Protein AF-I0R6Y1-F1 (afdb_monomer)

InterPro domains:
  IPR041486 NAD(+) hydrolase ThsA, Sir2/TIR-associating SLOG domain [PF18185] (2-148)

Radius of gyration: 15.89 Å; Cα contacts (8 Å, |Δi|>4): 205; chains: 1; bounding box: 42×38×40 Å

Structure (mmCIF, N/CA/C/O backbone):
data_AF-I0R6Y1-F1
#
_entry.id   AF-I0R6Y1-F1
#
loop_
_atom_site.group_PDB
_atom_site.id
_atom_site.type_symbol
_atom_site.label_atom_id
_atom_site.label_alt_id
_atom_site.label_comp_id
_atom_site.label_asym_id
_atom_site.label_entity_id
_atom_site.label_seq_id
_atom_site.pdbx_PDB_ins_code
_atom_site.Cartn_x
_atom_site.Cartn_y
_atom_site.Cartn_z
_atom_site.occupancy
_atom_site.B_iso_or_equiv
_atom_site.auth_seq_id
_atom_site.auth_comp_id
_atom_site.auth_asym_id
_atom_site.auth_atom_id
_atom_site.pdbx_PDB_model_num
ATOM 1 N N . MET A 1 1 ? -1.283 -6.223 14.691 1.00 88.44 1 MET A N 1
ATOM 2 C CA . MET A 1 1 ? -1.491 -5.449 13.440 1.00 88.44 1 MET A CA 1
ATOM 3 C C . MET A 1 1 ? -2.889 -4.849 13.434 1.00 88.44 1 MET A C 1
ATOM 5 O O . MET A 1 1 ? -3.864 -5.587 13.348 1.00 88.44 1 MET A O 1
ATOM 9 N N . ARG A 1 2 ? -2.993 -3.515 13.468 1.00 92.62 2 ARG A N 1
ATOM 10 C CA . ARG A 1 2 ? -4.278 -2.821 13.654 1.00 92.62 2 ARG A CA 1
ATOM 11 C C . ARG A 1 2 ? -5.258 -2.945 12.483 1.00 92.62 2 ARG A C 1
ATOM 13 O O . ARG A 1 2 ? -6.462 -2.943 12.699 1.00 92.62 2 ARG A O 1
ATOM 20 N N . LEU A 1 3 ? -4.767 -3.078 11.249 1.00 93.31 3 LEU A N 1
ATOM 21 C CA . LEU A 1 3 ? -5.633 -3.332 10.089 1.00 93.31 3 LEU A CA 1
ATOM 22 C C . LEU A 1 3 ? -6.326 -4.701 10.202 1.00 93.31 3 LEU A C 1
ATOM 24 O O . LEU A 1 3 ? -7.534 -4.797 10.000 1.00 93.31 3 LEU A O 1
ATOM 28 N N . SER A 1 4 ? -5.595 -5.735 10.624 1.00 93.81 4 SER A N 1
ATOM 29 C CA . SER A 1 4 ? -6.150 -7.075 10.856 1.00 93.81 4 SER A CA 1
ATOM 30 C C . SER A 1 4 ? -7.167 -7.089 12.002 1.00 93.81 4 SER A C 1
ATOM 32 O O . SER A 1 4 ? -8.200 -7.741 11.891 1.00 93.81 4 SER A O 1
ATOM 34 N N . GLU A 1 5 ? -6.949 -6.300 13.061 1.00 93.50 5 GLU A N 1
ATOM 35 C CA . GLU A 1 5 ? -7.928 -6.116 14.150 1.00 93.50 5 GLU A CA 1
ATOM 36 C C . GLU A 1 5 ? -9.263 -5.531 13.664 1.00 93.50 5 GLU A C 1
ATOM 38 O O . GLU A 1 5 ? -10.302 -5.784 14.272 1.00 93.50 5 GLU A O 1
ATOM 43 N N . LYS A 1 6 ? -9.253 -4.765 12.566 1.00 93.19 6 LYS A N 1
ATOM 44 C CA . LYS A 1 6 ? -10.460 -4.235 11.913 1.00 93.19 6 LYS A CA 1
ATOM 45 C C . LYS A 1 6 ? -11.076 -5.190 10.888 1.00 93.19 6 LYS A C 1
ATOM 47 O O . LYS A 1 6 ? -12.080 -4.840 10.281 1.00 93.19 6 LYS A O 1
ATOM 52 N N . GLY A 1 7 ? -10.515 -6.387 10.719 1.00 92.75 7 GLY A N 1
ATOM 53 C CA . GLY A 1 7 ? -11.013 -7.393 9.781 1.00 92.75 7 GLY A CA 1
ATOM 54 C C . GLY A 1 7 ? -10.550 -7.195 8.338 1.00 92.75 7 GLY A C 1
ATOM 55 O O . GLY A 1 7 ? -11.055 -7.878 7.453 1.00 92.75 7 GLY A O 1
ATOM 56 N N . TYR A 1 8 ? -9.595 -6.295 8.083 1.00 94.44 8 TYR A N 1
ATOM 57 C CA . TYR A 1 8 ? -9.048 -6.119 6.740 1.00 94.44 8 TYR A CA 1
ATOM 58 C C . TYR A 1 8 ? -8.122 -7.276 6.360 1.00 94.44 8 TYR A C 1
ATOM 60 O O . TYR A 1 8 ? -7.229 -7.652 7.127 1.00 94.44 8 TYR A O 1
ATOM 68 N N . HIS A 1 9 ? -8.311 -7.791 5.145 1.00 96.25 9 HIS A N 1
ATOM 69 C CA . HIS A 1 9 ? -7.373 -8.700 4.500 1.00 96.25 9 HIS A CA 1
ATOM 70 C C . HIS A 1 9 ? -6.297 -7.891 3.771 1.00 96.25 9 HIS A C 1
ATOM 72 O O . HIS A 1 9 ? -6.605 -6.970 3.017 1.00 96.25 9 HIS A O 1
ATOM 78 N N . ILE A 1 10 ? -5.032 -8.227 3.998 1.00 96.31 10 ILE A N 1
ATOM 79 C CA . ILE A 1 10 ? -3.886 -7.474 3.493 1.00 96.31 10 ILE A CA 1
ATOM 80 C C . ILE A 1 10 ? -3.219 -8.267 2.371 1.00 96.31 10 ILE A C 1
ATOM 82 O O . ILE A 1 10 ? -2.914 -9.447 2.529 1.00 96.31 10 ILE A O 1
ATOM 86 N N . ILE A 1 11 ? -2.947 -7.608 1.247 1.00 95.94 11 ILE A N 1
ATOM 87 C CA . ILE A 1 11 ? -2.195 -8.181 0.132 1.00 95.94 11 ILE A CA 1
ATOM 88 C C . ILE A 1 11 ? -0.853 -7.444 0.031 1.00 95.94 11 ILE A C 1
ATOM 90 O O . ILE A 1 11 ? -0.814 -6.215 0.074 1.00 95.94 11 ILE A O 1
ATOM 94 N N . ASN A 1 12 ? 0.265 -8.173 -0.065 1.00 91.56 12 ASN A N 1
ATOM 95 C CA . ASN A 1 12 ? 1.605 -7.573 -0.080 1.00 91.56 12 ASN A CA 1
ATOM 96 C C . ASN A 1 12 ? 2.574 -8.284 -1.044 1.00 91.56 12 ASN A C 1
ATOM 98 O O . ASN A 1 12 ? 2.644 -9.511 -1.074 1.00 91.56 12 ASN A O 1
ATOM 102 N N . GLY A 1 13 ? 3.386 -7.512 -1.776 1.00 91.38 13 GLY A N 1
ATOM 103 C CA . GLY A 1 13 ? 4.386 -8.017 -2.734 1.00 91.38 13 GLY A CA 1
ATOM 104 C C . GLY A 1 13 ? 5.730 -8.454 -2.127 1.00 91.38 13 GLY A C 1
ATOM 105 O O . GLY A 1 13 ? 6.690 -8.717 -2.848 1.00 91.38 13 GLY A O 1
ATOM 106 N N . TYR A 1 14 ? 5.829 -8.494 -0.799 1.00 86.81 14 TYR A N 1
ATOM 107 C CA . TYR A 1 14 ? 7.032 -8.766 -0.008 1.00 86.81 14 TYR A CA 1
ATOM 108 C C . TYR A 1 14 ? 8.200 -7.798 -0.278 1.00 86.81 14 TYR A C 1
ATOM 110 O O . TYR A 1 14 ? 9.349 -8.192 -0.489 1.00 86.81 14 TYR A O 1
ATOM 118 N N . GLY A 1 15 ? 7.911 -6.493 -0.288 1.00 82.94 15 GLY A N 1
ATOM 119 C CA . GLY A 1 15 ? 8.932 -5.455 -0.452 1.00 82.94 15 GLY A CA 1
ATOM 120 C C . GLY A 1 15 ? 9.939 -5.446 0.706 1.00 82.94 15 GLY A C 1
ATOM 121 O O . GLY A 1 15 ? 9.547 -5.400 1.872 1.00 82.94 15 GLY A O 1
ATOM 122 N N . ARG A 1 16 ? 11.244 -5.458 0.399 1.00 82.69 16 ARG A N 1
ATOM 123 C CA . ARG A 1 16 ? 12.317 -5.398 1.414 1.00 82.69 16 ARG A CA 1
ATOM 124 C C . ARG A 1 16 ? 12.144 -4.186 2.333 1.00 82.69 16 ARG A C 1
ATOM 126 O O . ARG A 1 16 ? 11.951 -3.078 1.843 1.00 82.69 16 ARG A O 1
ATOM 133 N N . GLY A 1 17 ? 12.247 -4.403 3.643 1.00 84.81 17 GLY A N 1
ATOM 134 C CA . GLY A 1 17 ? 12.150 -3.350 4.661 1.00 84.81 17 GLY A CA 1
ATOM 135 C C . GLY A 1 17 ? 10.729 -2.941 5.068 1.00 84.81 17 GLY A C 1
ATOM 136 O O . GLY A 1 17 ? 10.585 -2.238 6.059 1.00 84.81 17 GLY A O 1
ATOM 137 N N . VAL A 1 18 ? 9.682 -3.398 4.367 1.00 89.06 18 VAL A N 1
ATOM 138 C CA . VAL A 1 18 ? 8.272 -3.161 4.754 1.00 89.06 18 VAL A CA 1
ATOM 139 C C . VAL A 1 18 ? 7.512 -4.480 4.907 1.00 89.06 18 VAL A C 1
ATOM 141 O O . VAL A 1 18 ? 6.838 -4.696 5.912 1.00 89.06 18 VAL A O 1
ATOM 144 N N . GLY A 1 19 ? 7.656 -5.393 3.942 1.00 89.50 19 GLY A N 1
ATOM 145 C CA . GLY A 1 19 ? 6.953 -6.679 3.915 1.00 89.50 19 GLY A CA 1
ATOM 146 C C . GLY A 1 19 ? 7.264 -7.576 5.115 1.00 89.50 19 GLY A C 1
ATOM 147 O O . GLY A 1 19 ? 6.364 -8.228 5.633 1.00 89.50 19 GLY A O 1
ATOM 148 N N . GLU A 1 20 ? 8.506 -7.556 5.607 1.00 90.19 20 GLU A N 1
ATOM 149 C CA . GLU A 1 20 ? 8.946 -8.341 6.774 1.00 90.19 20 GLU A CA 1
ATOM 150 C C . GLU A 1 20 ? 8.214 -7.924 8.060 1.00 90.19 20 GLU A C 1
ATOM 152 O O . GLU A 1 20 ? 7.706 -8.770 8.802 1.00 90.19 20 GLU A O 1
ATOM 157 N N . TYR A 1 21 ? 8.103 -6.615 8.303 1.00 92.56 21 TYR A N 1
ATOM 158 C CA . TYR A 1 21 ? 7.397 -6.076 9.468 1.00 92.56 21 TYR A CA 1
ATOM 159 C C . TYR A 1 21 ? 5.885 -6.259 9.354 1.00 92.56 21 TYR A C 1
ATOM 161 O O . TYR A 1 21 ? 5.224 -6.561 10.347 1.00 92.56 21 TYR A O 1
ATOM 169 N N . LEU A 1 22 ? 5.336 -6.131 8.142 1.00 92.69 22 LEU A N 1
ATOM 170 C CA . LEU A 1 22 ? 3.921 -6.374 7.883 1.00 92.69 22 LEU A CA 1
ATOM 171 C C . LEU A 1 22 ? 3.548 -7.837 8.159 1.00 92.69 22 LEU A C 1
ATOM 173 O O . LEU A 1 22 ? 2.593 -8.090 8.892 1.00 92.69 22 LEU A O 1
ATOM 177 N N . LEU A 1 23 ? 4.337 -8.789 7.647 1.00 94.00 23 LEU A N 1
ATOM 178 C CA . LEU A 1 23 ? 4.166 -10.215 7.930 1.00 94.00 23 LEU A CA 1
ATOM 179 C C . LEU A 1 23 ? 4.250 -10.491 9.435 1.00 94.00 23 LEU A C 1
ATOM 181 O O . LEU A 1 23 ? 3.367 -11.150 9.980 1.00 94.00 23 LEU A O 1
ATOM 185 N N . SER A 1 24 ? 5.269 -9.947 10.106 1.00 94.44 24 SER A N 1
ATOM 186 C CA . SER A 1 24 ? 5.467 -10.128 11.549 1.00 94.44 24 SER A CA 1
ATOM 187 C C . SER A 1 24 ? 4.269 -9.619 12.354 1.00 94.44 24 SER A C 1
ATOM 189 O O . SER A 1 24 ? 3.751 -10.335 13.207 1.00 94.44 24 SER A O 1
ATOM 191 N N . GLY A 1 25 ? 3.767 -8.421 12.040 1.00 95.25 25 GLY A N 1
ATOM 192 C CA . GLY A 1 25 ? 2.634 -7.831 12.751 1.00 95.25 25 GLY A CA 1
ATOM 193 C C . GLY A 1 25 ? 1.310 -8.571 12.534 1.00 95.25 25 GLY A C 1
ATOM 194 O O . GLY A 1 25 ? 0.473 -8.602 13.445 1.00 95.25 25 GLY A O 1
ATOM 195 N N . VAL A 1 26 ? 1.080 -9.144 11.344 1.00 96.75 26 VAL A N 1
ATOM 196 C CA . VAL A 1 26 ? -0.109 -9.980 11.093 1.00 96.75 26 VAL A CA 1
ATOM 197 C C . VAL A 1 26 ? 0.034 -11.336 11.781 1.00 96.75 26 VAL A C 1
ATOM 199 O O . VAL A 1 26 ? -0.921 -11.798 12.405 1.00 96.75 26 VAL A O 1
ATOM 202 N N . ALA A 1 27 ? 1.216 -11.955 11.720 1.00 96.69 27 ALA A N 1
ATOM 203 C CA . ALA A 1 27 ? 1.489 -13.228 12.379 1.00 96.69 27 ALA A CA 1
ATOM 204 C C . ALA A 1 27 ? 1.309 -13.130 13.903 1.00 96.69 27 ALA A C 1
ATOM 206 O O . ALA A 1 27 ? 0.645 -13.981 14.492 1.00 96.69 27 ALA A O 1
ATOM 207 N N . GLU A 1 28 ? 1.818 -12.063 14.525 1.00 97.44 28 GLU A N 1
ATOM 208 C CA . GLU A 1 28 ? 1.629 -11.778 15.951 1.00 97.44 28 GLU A CA 1
ATOM 209 C C . GLU A 1 28 ? 0.142 -11.640 16.308 1.00 97.44 28 GLU A C 1
ATOM 211 O O . GLU A 1 28 ? -0.338 -12.295 17.235 1.00 97.44 28 GLU A O 1
ATOM 216 N N . TYR A 1 29 ? -0.616 -10.853 15.532 1.00 97.25 29 TYR A N 1
ATOM 217 C CA . TYR A 1 29 ? -2.064 -10.724 15.720 1.00 97.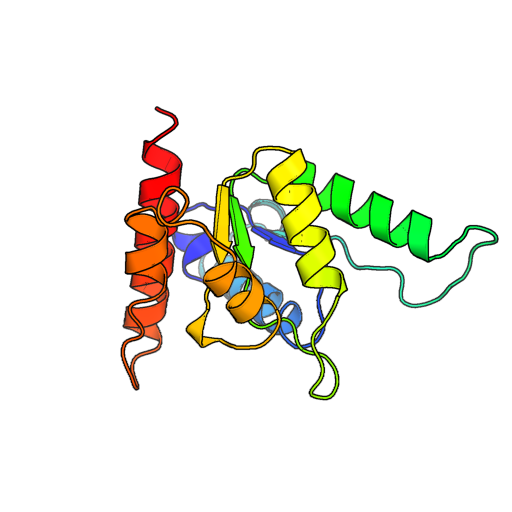25 29 TYR A CA 1
ATOM 218 C C . TYR A 1 29 ? -2.767 -12.085 15.641 1.00 97.25 29 TYR A C 1
ATOM 220 O O . TYR A 1 29 ? -3.588 -12.405 16.502 1.00 97.25 29 TYR A O 1
ATOM 228 N N . CYS A 1 30 ? -2.434 -12.899 14.638 1.00 97.38 30 CYS A N 1
ATOM 229 C CA . CYS A 1 30 ? -3.073 -14.196 14.447 1.00 97.38 30 CYS A CA 1
ATOM 230 C C . CYS A 1 30 ? -2.753 -15.168 15.586 1.00 97.38 30 CYS A C 1
ATOM 232 O O . CYS A 1 30 ? -3.659 -15.844 16.071 1.00 97.38 30 CYS A O 1
ATOM 234 N N . LEU A 1 31 ? -1.502 -15.191 16.055 1.00 97.44 31 LEU A N 1
ATOM 235 C CA . LEU A 1 31 ? -1.070 -16.028 17.173 1.00 97.44 31 LEU A CA 1
ATOM 236 C C . LEU A 1 31 ? -1.815 -15.675 18.467 1.00 97.44 31 LEU A C 1
ATOM 238 O O . LEU A 1 31 ? -2.364 -16.563 19.113 1.00 97.44 31 LEU A O 1
ATOM 242 N N . ILE A 1 32 ? -1.873 -14.386 18.818 1.00 97.81 32 ILE A N 1
ATOM 243 C CA . ILE A 1 32 ? -2.531 -13.907 20.047 1.00 97.81 32 ILE A CA 1
ATOM 244 C C . ILE A 1 32 ? -4.034 -14.223 20.039 1.00 97.81 32 ILE A C 1
ATOM 246 O O . ILE A 1 32 ? -4.611 -14.519 21.082 1.00 97.81 32 ILE A O 1
ATOM 250 N N . ASN A 1 33 ? -4.671 -14.179 18.866 1.00 97.38 33 ASN A N 1
ATOM 251 C CA . ASN A 1 33 ? -6.125 -14.293 18.729 1.00 97.38 33 ASN A CA 1
ATOM 252 C C . ASN A 1 33 ? -6.604 -15.667 18.225 1.00 97.38 33 ASN A C 1
ATOM 254 O O . ASN A 1 33 ? -7.793 -15.824 17.937 1.00 97.38 33 ASN A O 1
ATOM 258 N N . GLY A 1 34 ? -5.706 -16.649 18.078 1.00 97.00 34 GLY A N 1
ATOM 259 C CA . GLY A 1 34 ? -6.040 -17.987 17.575 1.00 97.00 34 GLY A CA 1
ATOM 260 C C . GLY A 1 34 ? -6.642 -17.981 16.164 1.00 97.00 34 GLY A C 1
ATOM 261 O O . GLY A 1 34 ? -7.574 -18.734 15.887 1.00 97.00 34 GLY A O 1
ATOM 262 N N . LYS A 1 35 ? -6.162 -17.093 15.285 1.00 97.38 35 LYS A N 1
ATOM 263 C CA . LYS A 1 35 ? -6.645 -16.934 13.903 1.00 97.38 35 LYS A CA 1
ATOM 264 C C . LYS A 1 35 ? -5.724 -17.617 12.897 1.00 97.38 35 LYS A C 1
ATOM 266 O O . LYS A 1 35 ? -4.528 -17.769 13.141 1.00 97.38 35 LYS A O 1
ATOM 271 N N . ASN A 1 36 ? -6.269 -17.986 11.737 1.00 96.56 36 ASN A N 1
ATOM 272 C CA . ASN A 1 36 ? -5.459 -18.446 10.616 1.00 96.56 36 ASN A CA 1
ATOM 273 C C . ASN A 1 36 ? -4.883 -17.235 9.870 1.00 96.56 36 ASN A C 1
ATOM 275 O O . ASN A 1 36 ? -5.618 -16.339 9.466 1.00 96.56 36 ASN A O 1
ATOM 279 N N . ILE A 1 37 ? -3.565 -17.213 9.669 1.00 95.88 37 ILE A N 1
ATOM 280 C CA . ILE A 1 37 ? -2.881 -16.116 8.976 1.00 95.88 37 ILE A CA 1
ATOM 281 C C . ILE A 1 37 ? -3.386 -15.909 7.542 1.00 95.88 37 ILE A C 1
ATOM 283 O O . ILE A 1 37 ? -3.460 -14.770 7.085 1.00 95.88 37 ILE A O 1
ATOM 287 N N . LEU A 1 38 ? -3.788 -16.985 6.856 1.00 95.56 38 LEU A N 1
ATOM 288 C CA . LEU A 1 38 ? -4.287 -16.927 5.480 1.00 95.56 38 LEU A CA 1
ATOM 289 C C . LEU A 1 38 ? -5.646 -16.225 5.369 1.00 95.56 38 LEU A C 1
ATOM 291 O O . LEU A 1 38 ? -5.995 -15.771 4.284 1.00 95.56 38 LEU A O 1
ATOM 295 N N . ASP A 1 39 ? -6.377 -16.064 6.475 1.00 95.44 39 ASP A N 1
ATOM 296 C CA . ASP A 1 39 ? -7.623 -15.291 6.492 1.00 95.44 39 ASP A CA 1
ATOM 297 C C . ASP A 1 39 ? -7.348 -13.777 6.435 1.00 95.44 39 ASP A C 1
ATOM 299 O O . ASP A 1 39 ? -8.216 -13.000 6.039 1.00 95.44 39 ASP A O 1
ATOM 303 N N . TYR A 1 40 ? -6.131 -13.341 6.787 1.00 96.94 40 TYR A N 1
ATOM 304 C CA . TYR A 1 40 ? -5.768 -11.926 6.944 1.00 96.94 40 TYR A CA 1
ATOM 305 C C . TYR A 1 40 ? -4.634 -11.461 6.030 1.00 96.94 40 TYR A C 1
ATOM 307 O O . TYR A 1 40 ? -4.440 -10.252 5.893 1.00 96.94 40 TYR A O 1
ATOM 315 N N . LEU A 1 41 ? -3.860 -12.375 5.441 1.00 96.56 41 LEU A N 1
ATOM 316 C CA . LEU A 1 41 ? -2.686 -12.022 4.651 1.00 96.56 41 LEU A CA 1
ATOM 317 C C . LEU A 1 41 ? -2.502 -12.929 3.436 1.00 96.56 41 LEU A C 1
ATOM 319 O O . LEU A 1 41 ? -2.352 -14.143 3.563 1.00 96.56 41 LEU A O 1
ATOM 323 N N . THR A 1 42 ? -2.370 -12.297 2.273 1.00 96.19 42 THR A N 1
ATOM 324 C CA . THR A 1 42 ? -1.846 -12.911 1.052 1.00 96.19 42 THR A CA 1
ATOM 325 C C . THR A 1 42 ? -0.509 -12.262 0.694 1.00 96.19 42 THR A C 1
ATOM 327 O O . THR A 1 42 ? -0.433 -11.054 0.461 1.00 96.19 42 THR A O 1
ATOM 330 N N . VAL A 1 43 ? 0.561 -13.058 0.615 1.00 93.38 43 VAL A N 1
ATOM 331 C CA . VAL A 1 43 ? 1.885 -12.589 0.174 1.00 93.38 43 VAL A CA 1
ATOM 332 C C . VAL A 1 43 ? 2.148 -13.071 -1.251 1.00 93.38 43 VAL A C 1
ATOM 334 O O . VAL A 1 43 ? 2.085 -14.267 -1.522 1.00 93.38 43 VAL A O 1
ATOM 337 N N . MET A 1 44 ? 2.468 -12.146 -2.157 1.00 92.25 44 MET A N 1
ATOM 338 C CA . MET A 1 44 ? 2.761 -12.412 -3.572 1.00 92.25 44 MET A CA 1
ATOM 339 C C . MET A 1 44 ? 4.184 -11.947 -3.914 1.00 92.25 44 MET A C 1
ATOM 341 O O . MET A 1 44 ? 4.363 -10.919 -4.574 1.00 92.25 44 MET A O 1
ATOM 345 N N . PRO A 1 45 ? 5.218 -12.654 -3.422 1.00 89.31 45 PRO A N 1
ATOM 346 C CA . PRO A 1 45 ? 6.591 -12.182 -3.499 1.00 89.31 45 PRO A CA 1
ATOM 347 C C . PRO A 1 45 ? 7.071 -12.103 -4.947 1.00 89.31 45 PRO A C 1
ATOM 349 O O . PRO A 1 45 ? 6.846 -13.008 -5.752 1.00 89.31 45 PRO A O 1
ATOM 352 N N . PHE A 1 46 ? 7.805 -11.039 -5.267 1.00 86.44 46 PHE A N 1
ATOM 353 C CA . PHE A 1 46 ? 8.465 -10.950 -6.563 1.00 86.44 46 PHE A CA 1
ATOM 354 C C . PHE A 1 46 ? 9.592 -11.993 -6.675 1.00 86.44 46 PHE A C 1
ATOM 356 O O . PHE A 1 46 ? 10.384 -12.141 -5.733 1.00 86.44 46 PHE A O 1
ATOM 363 N N . PRO A 1 47 ? 9.718 -12.681 -7.824 1.00 81.50 47 PRO A N 1
ATOM 364 C CA . PRO A 1 47 ? 10.809 -13.615 -8.088 1.00 81.50 47 PRO A CA 1
ATOM 365 C C . PRO A 1 47 ? 12.182 -12.974 -7.852 1.00 81.50 47 PRO A C 1
ATOM 367 O O . PRO A 1 47 ? 12.482 -11.926 -8.413 1.00 81.50 47 PRO A O 1
ATOM 370 N N . GLN A 1 48 ? 13.022 -13.593 -7.017 1.00 76.38 48 GLN A N 1
ATOM 371 C CA . GLN A 1 48 ? 14.356 -13.061 -6.686 1.00 76.38 48 GLN A CA 1
ATOM 372 C C . GLN A 1 48 ? 15.451 -13.537 -7.647 1.00 76.38 48 GLN A C 1
ATOM 374 O O . GLN A 1 48 ? 16.499 -12.905 -7.766 1.00 76.38 48 GLN A O 1
ATOM 379 N N . SER A 1 49 ? 15.210 -14.646 -8.338 1.00 72.38 49 SER A N 1
ATOM 380 C CA . SER A 1 49 ? 16.116 -15.248 -9.306 1.00 72.38 49 SER A CA 1
ATOM 381 C C . SER A 1 49 ? 15.404 -15.371 -10.646 1.00 72.38 49 SER A C 1
ATOM 383 O O . SER A 1 49 ? 14.254 -15.809 -10.723 1.00 72.38 49 SER A O 1
ATOM 385 N N . ASN A 1 50 ? 16.086 -14.976 -11.722 1.00 67.62 50 ASN A N 1
ATOM 386 C CA . ASN A 1 50 ? 15.563 -15.199 -13.059 1.00 67.62 50 ASN A CA 1
ATOM 387 C C . ASN A 1 50 ? 15.870 -16.642 -13.472 1.00 67.62 50 ASN A C 1
ATOM 389 O O . ASN A 1 50 ? 16.907 -16.923 -14.062 1.00 67.62 50 ASN A O 1
ATOM 393 N N . ILE A 1 51 ? 14.988 -17.564 -13.088 1.00 68.62 51 ILE A N 1
ATOM 394 C CA . ILE A 1 51 ? 15.082 -18.988 -13.449 1.00 68.62 51 ILE A CA 1
ATOM 395 C C . ILE A 1 51 ? 14.462 -19.228 -14.846 1.00 68.62 51 ILE A C 1
ATOM 397 O O . ILE A 1 51 ? 14.543 -20.323 -15.392 1.00 68.62 51 ILE A O 1
ATOM 401 N N . SER A 1 52 ? 13.843 -18.206 -15.452 1.00 63.16 52 SER A N 1
ATOM 402 C CA . SER A 1 52 ? 13.009 -18.351 -16.648 1.00 63.16 52 SER A CA 1
ATOM 403 C C . SER A 1 52 ? 13.631 -17.748 -17.913 1.00 63.16 52 SER A C 1
ATOM 405 O O . SER A 1 52 ? 14.412 -16.803 -17.854 1.00 63.16 52 SER A O 1
ATOM 407 N N . HIS A 1 53 ? 13.197 -18.240 -19.078 1.00 73.75 53 HIS A N 1
ATOM 408 C CA . HIS A 1 53 ? 13.451 -17.622 -20.389 1.00 73.75 53 HIS A CA 1
ATOM 409 C C . HIS A 1 53 ? 12.550 -16.403 -20.676 1.00 73.75 53 HIS A C 1
ATOM 411 O O . HIS A 1 53 ? 12.578 -15.856 -21.777 1.00 73.75 53 HIS A O 1
ATOM 417 N N . ILE A 1 54 ? 11.705 -16.009 -19.719 1.00 76.56 54 ILE A N 1
ATOM 418 C CA . ILE A 1 54 ? 10.753 -14.907 -19.853 1.00 76.56 54 ILE A CA 1
ATOM 419 C C . ILE A 1 54 ? 11.421 -13.618 -19.368 1.00 76.56 54 ILE A C 1
ATOM 421 O O . ILE A 1 54 ? 12.239 -13.618 -18.449 1.00 76.56 54 ILE A O 1
ATOM 425 N N . ASP A 1 55 ? 11.056 -12.501 -19.992 1.00 86.50 55 ASP A N 1
ATOM 426 C CA . ASP A 1 55 ? 11.456 -11.177 -19.529 1.00 86.50 55 ASP A CA 1
ATOM 427 C C . ASP A 1 55 ? 10.968 -10.925 -18.089 1.00 86.50 55 ASP A C 1
ATOM 429 O O . ASP A 1 55 ? 9.767 -10.957 -17.803 1.00 86.50 55 ASP A O 1
ATOM 433 N N . ILE A 1 56 ? 11.907 -10.653 -17.179 1.00 86.12 56 ILE A N 1
ATOM 434 C CA . ILE A 1 56 ? 11.619 -10.430 -15.755 1.00 86.12 56 ILE A CA 1
ATOM 435 C C . ILE A 1 56 ? 10.706 -9.213 -15.539 1.00 86.12 56 ILE A C 1
ATOM 437 O O . ILE A 1 56 ? 9.893 -9.207 -14.616 1.00 86.12 56 ILE A O 1
ATOM 441 N N . GLY A 1 57 ? 10.786 -8.208 -16.420 1.00 87.81 57 GLY A N 1
ATOM 442 C CA . GLY A 1 57 ? 9.921 -7.032 -16.391 1.00 87.81 57 GLY A CA 1
ATOM 443 C C . GLY A 1 57 ? 8.458 -7.391 -16.647 1.00 87.81 57 GLY A C 1
ATOM 444 O O . GLY A 1 57 ? 7.581 -6.976 -15.888 1.00 87.81 57 GLY A O 1
ATOM 445 N N . LYS A 1 58 ? 8.186 -8.227 -17.659 1.00 89.44 58 LYS A N 1
ATOM 446 C CA . LYS A 1 58 ? 6.843 -8.781 -17.904 1.00 89.44 58 LYS A CA 1
ATOM 447 C C . LYS A 1 58 ? 6.328 -9.564 -16.702 1.00 89.44 58 LYS A C 1
ATOM 449 O O . LYS A 1 58 ? 5.181 -9.367 -16.311 1.00 89.44 58 LYS A O 1
ATOM 454 N N . LEU A 1 59 ? 7.173 -10.400 -16.097 1.00 89.62 59 LEU A N 1
ATOM 455 C CA . LEU A 1 59 ? 6.797 -11.190 -14.925 1.00 89.62 59 LEU A CA 1
ATOM 456 C C . LEU A 1 59 ? 6.430 -10.298 -13.730 1.00 89.62 59 LEU A C 1
ATOM 458 O O . LEU A 1 59 ? 5.402 -10.509 -13.093 1.00 89.62 59 LEU A O 1
ATOM 462 N N . TYR A 1 60 ? 7.221 -9.259 -13.457 1.00 91.25 60 TYR A N 1
ATOM 463 C CA . TYR A 1 60 ? 6.918 -8.298 -12.394 1.00 91.25 60 TYR A CA 1
ATOM 464 C C . TYR A 1 60 ? 5.651 -7.496 -12.674 1.00 91.25 60 TYR A C 1
ATOM 466 O O . TYR A 1 60 ? 4.848 -7.285 -11.766 1.00 91.25 60 TYR A O 1
ATOM 474 N N . LYS A 1 61 ? 5.448 -7.057 -13.920 1.00 92.44 61 LYS A N 1
ATOM 475 C CA . LYS A 1 61 ? 4.237 -6.330 -14.312 1.00 92.44 61 LYS A CA 1
ATOM 476 C C . LYS A 1 61 ? 2.988 -7.183 -14.102 1.00 92.44 61 LYS A C 1
ATOM 478 O O . LYS A 1 61 ? 2.002 -6.685 -13.570 1.00 92.44 61 LYS A O 1
ATOM 483 N N . GLU A 1 62 ? 3.041 -8.453 -14.485 1.00 92.12 62 GLU A N 1
ATOM 484 C CA . GLU A 1 62 ? 1.918 -9.371 -14.315 1.00 92.12 62 GLU A CA 1
ATOM 485 C C . GLU A 1 62 ? 1.660 -9.691 -12.836 1.00 92.12 62 GLU A C 1
ATOM 487 O O . GLU A 1 62 ? 0.518 -9.630 -12.387 1.00 92.12 62 GLU A O 1
ATOM 492 N N . ASN A 1 63 ? 2.716 -9.905 -12.043 1.00 92.31 63 ASN A N 1
ATOM 493 C CA . ASN A 1 63 ? 2.584 -10.105 -10.599 1.00 92.31 63 ASN A CA 1
ATOM 494 C C . ASN A 1 63 ? 1.931 -8.893 -9.907 1.00 92.31 63 ASN A C 1
ATOM 496 O O . ASN A 1 63 ? 1.045 -9.065 -9.074 1.00 92.31 63 ASN A O 1
ATOM 500 N N . ARG A 1 64 ? 2.303 -7.659 -10.293 1.00 95.25 64 ARG A N 1
ATOM 501 C CA . ARG A 1 64 ? 1.657 -6.431 -9.788 1.00 95.25 64 ARG A CA 1
ATOM 502 C C . ARG A 1 64 ? 0.177 -6.383 -10.116 1.00 95.25 64 ARG A C 1
ATOM 504 O O . ARG A 1 64 ? -0.614 -6.072 -9.236 1.00 95.25 64 ARG A O 1
ATOM 511 N N . LYS A 1 65 ? -0.198 -6.694 -11.359 1.00 95.62 65 LYS A N 1
ATOM 512 C CA . LYS A 1 65 ? -1.607 -6.703 -11.770 1.00 95.62 65 LYS A CA 1
ATOM 513 C C . LYS A 1 65 ? -2.420 -7.686 -10.936 1.00 95.62 65 LYS A C 1
ATOM 515 O O . LYS A 1 65 ? -3.409 -7.275 -10.347 1.00 95.62 65 LYS A O 1
ATOM 520 N N . GLN A 1 66 ? -1.958 -8.930 -10.811 1.00 95.31 66 GLN A N 1
ATOM 521 C CA . GLN A 1 66 ? -2.658 -9.953 -10.026 1.00 95.31 66 GLN A CA 1
ATOM 522 C C . GLN A 1 66 ? -2.760 -9.596 -8.540 1.00 95.31 66 GLN A C 1
ATOM 524 O O . GLN A 1 66 ? -3.752 -9.923 -7.893 1.00 95.31 66 GLN A O 1
ATOM 529 N N . MET A 1 67 ? -1.733 -8.938 -7.994 1.00 95.50 67 MET A N 1
ATOM 530 C CA . MET A 1 67 ? -1.741 -8.435 -6.623 1.00 95.50 67 MET A CA 1
ATOM 531 C C . MET A 1 67 ? -2.789 -7.331 -6.446 1.00 95.50 67 MET A C 1
ATOM 533 O O . MET A 1 67 ? -3.601 -7.398 -5.530 1.00 95.50 67 MET A O 1
ATOM 537 N N . ILE A 1 68 ? -2.783 -6.337 -7.335 1.00 96.81 68 ILE A N 1
ATOM 538 C CA . ILE A 1 68 ? -3.640 -5.148 -7.264 1.00 96.81 68 ILE A CA 1
ATOM 539 C C . ILE A 1 68 ? -5.110 -5.492 -7.536 1.00 96.81 68 ILE A C 1
ATOM 541 O O . ILE A 1 68 ? -5.987 -4.956 -6.873 1.00 96.81 68 ILE A O 1
ATOM 545 N N . GLU A 1 69 ? -5.400 -6.433 -8.438 1.00 96.19 69 GLU A N 1
ATOM 546 C CA . GLU A 1 69 ? -6.769 -6.880 -8.752 1.00 96.19 69 GLU A CA 1
ATOM 547 C C . GLU A 1 69 ? -7.518 -7.503 -7.564 1.00 96.19 69 GLU A C 1
ATOM 549 O O . GLU A 1 69 ? -8.735 -7.658 -7.614 1.00 96.19 69 GLU A O 1
ATOM 554 N N . LYS A 1 70 ? -6.807 -7.869 -6.494 1.00 95.19 70 LYS A N 1
ATOM 555 C CA . LYS A 1 70 ? -7.388 -8.414 -5.259 1.00 95.19 70 LYS A CA 1
ATOM 556 C C . LYS A 1 70 ? -7.724 -7.335 -4.226 1.00 95.19 70 LYS A C 1
ATOM 558 O O . LYS A 1 70 ? -8.220 -7.673 -3.153 1.00 95.19 70 LYS A O 1
ATOM 563 N N . CYS A 1 71 ? -7.426 -6.069 -4.512 1.00 95.81 71 CYS A N 1
ATOM 564 C CA . CYS A 1 71 ? -7.535 -4.962 -3.569 1.00 95.81 71 CYS A CA 1
ATOM 565 C C . CYS A 1 71 ? -8.630 -3.974 -3.997 1.00 95.81 71 CYS A C 1
ATOM 567 O O . CYS A 1 71 ? -8.810 -3.728 -5.185 1.00 95.81 71 CYS A O 1
ATOM 569 N N . GLY A 1 72 ? -9.305 -3.358 -3.021 1.00 94.31 72 GLY A N 1
ATOM 570 C CA . GLY A 1 72 ? -10.127 -2.154 -3.240 1.00 94.31 72 GLY A CA 1
ATOM 571 C C . GLY A 1 72 ? -9.378 -0.851 -2.929 1.00 94.31 72 GLY A C 1
ATOM 572 O O . GLY A 1 72 ? -9.562 0.159 -3.602 1.00 94.31 72 GLY A O 1
ATOM 573 N N . ILE A 1 73 ? -8.470 -0.894 -1.947 1.00 94.75 73 ILE A N 1
ATOM 574 C CA . ILE A 1 73 ? -7.656 0.246 -1.508 1.00 94.75 73 ILE A CA 1
ATOM 575 C C . ILE A 1 73 ? -6.175 -0.124 -1.626 1.00 94.75 73 ILE A C 1
ATOM 577 O O . ILE A 1 73 ? -5.753 -1.178 -1.144 1.00 94.75 73 ILE A O 1
ATOM 581 N N . ALA A 1 74 ? -5.378 0.755 -2.232 1.00 95.94 74 ALA A N 1
ATOM 582 C CA . ALA A 1 74 ? -3.925 0.646 -2.304 1.00 95.94 74 ALA A CA 1
ATOM 583 C C . ALA A 1 74 ? -3.271 1.692 -1.388 1.00 95.94 74 ALA A C 1
ATOM 585 O O . ALA A 1 74 ? -3.401 2.893 -1.619 1.00 95.94 74 ALA A O 1
ATOM 586 N N . ILE A 1 75 ? -2.561 1.238 -0.349 1.00 96.12 75 ILE A N 1
ATOM 587 C CA . ILE A 1 75 ? -1.855 2.115 0.598 1.00 96.12 75 ILE A CA 1
ATOM 588 C C . ILE A 1 75 ? -0.371 2.170 0.227 1.00 96.12 75 ILE A C 1
ATOM 590 O O . ILE A 1 75 ? 0.299 1.136 0.195 1.00 96.12 75 ILE A O 1
ATOM 594 N N . PHE A 1 76 ? 0.158 3.372 -0.008 1.00 96.31 76 PHE A N 1
ATOM 595 C CA . PHE A 1 76 ? 1.553 3.581 -0.406 1.00 96.31 76 PHE A CA 1
ATOM 596 C C . PHE A 1 76 ? 2.358 4.165 0.753 1.00 96.31 76 PHE A C 1
ATOM 598 O O . PHE A 1 76 ? 2.051 5.248 1.246 1.00 96.31 76 PHE A O 1
ATOM 605 N N . VAL A 1 77 ? 3.404 3.453 1.176 1.00 95.06 77 VAL A N 1
ATOM 606 C CA . VAL A 1 77 ? 4.266 3.833 2.304 1.00 95.06 77 VAL A CA 1
ATOM 607 C C . VAL A 1 77 ? 5.730 3.699 1.880 1.00 95.06 77 VAL A C 1
ATOM 609 O O . VAL A 1 77 ? 6.112 2.686 1.289 1.00 95.06 77 VAL A O 1
ATOM 612 N N . PHE A 1 78 ? 6.557 4.698 2.188 1.00 95.44 78 PHE A N 1
ATOM 613 C CA . PHE A 1 78 ? 7.960 4.803 1.776 1.00 95.44 78 PHE A CA 1
ATOM 614 C C . PHE A 1 78 ? 8.138 4.690 0.248 1.00 95.44 78 PHE A C 1
ATOM 616 O O . PHE A 1 78 ? 7.658 5.514 -0.523 1.00 95.44 78 PHE A O 1
ATOM 623 N N . GLY A 1 79 ? 8.855 3.664 -0.219 1.00 95.00 79 GLY A N 1
ATOM 624 C CA . GLY A 1 79 ? 9.148 3.444 -1.634 1.00 95.00 79 GLY A CA 1
ATOM 625 C C . GLY A 1 79 ? 10.505 3.991 -2.052 1.00 95.00 79 GLY A C 1
ATOM 626 O O . GLY A 1 79 ? 10.632 4.667 -3.071 1.00 95.00 79 GLY A O 1
ATOM 627 N N . ASN A 1 80 ? 11.535 3.680 -1.270 1.00 94.12 80 ASN A N 1
ATOM 628 C CA . ASN A 1 80 ? 12.927 3.955 -1.585 1.00 94.12 80 ASN A CA 1
ATOM 629 C C . ASN A 1 80 ? 13.767 2.664 -1.604 1.00 94.12 80 ASN A C 1
ATOM 631 O O . ASN A 1 80 ? 13.502 1.693 -0.900 1.00 94.12 80 ASN A O 1
ATOM 635 N N . LYS A 1 81 ? 14.815 2.649 -2.426 1.00 89.94 81 LYS A N 1
ATOM 636 C CA . LYS A 1 81 ? 15.813 1.580 -2.507 1.00 89.94 81 LYS A CA 1
ATOM 637 C C . LYS A 1 81 ? 17.193 2.210 -2.635 1.00 89.94 81 LYS A C 1
ATOM 639 O O . LYS A 1 81 ? 17.463 2.911 -3.607 1.00 89.94 81 LYS A O 1
ATOM 644 N N . ASN A 1 82 ? 18.072 1.949 -1.667 1.00 88.19 82 ASN A N 1
ATOM 645 C CA . ASN A 1 82 ? 19.433 2.501 -1.623 1.00 88.19 82 ASN A CA 1
ATOM 646 C C . ASN A 1 82 ? 19.456 4.038 -1.773 1.00 88.19 82 ASN A C 1
ATOM 648 O O . ASN A 1 82 ? 20.227 4.578 -2.564 1.00 88.19 82 ASN A O 1
ATOM 652 N N . GLY A 1 83 ? 18.554 4.732 -1.070 1.00 88.25 83 GLY A N 1
ATOM 653 C CA . GLY A 1 83 ? 18.444 6.196 -1.103 1.00 88.25 83 GLY A CA 1
ATOM 654 C C . GLY A 1 83 ? 17.815 6.787 -2.372 1.00 88.25 83 GLY A C 1
ATOM 655 O O . GLY A 1 83 ? 17.744 8.004 -2.488 1.00 88.25 83 GLY A O 1
ATOM 656 N N . LYS A 1 84 ? 17.353 5.960 -3.318 1.00 93.00 84 LYS A N 1
ATOM 657 C CA . LYS A 1 84 ? 16.659 6.397 -4.541 1.00 93.00 84 LYS A CA 1
ATOM 658 C C . LYS A 1 84 ? 15.195 5.989 -4.515 1.00 93.00 84 LYS A C 1
ATOM 660 O O . LYS A 1 84 ? 14.845 5.024 -3.842 1.00 93.00 84 LYS A O 1
ATOM 665 N N . ILE A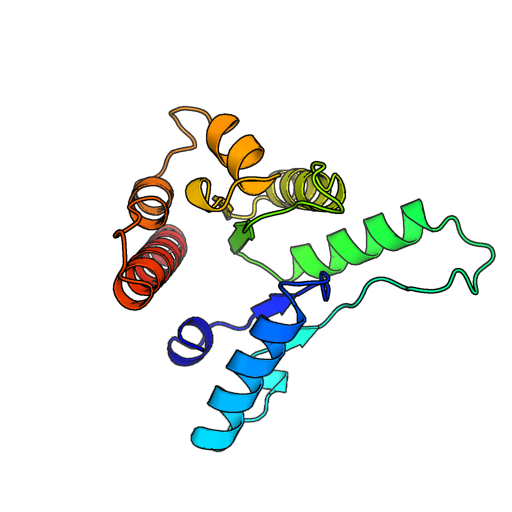 1 85 ? 14.365 6.674 -5.292 1.00 95.69 85 ILE A N 1
ATOM 666 C CA . ILE A 1 85 ? 12.961 6.312 -5.493 1.00 95.69 85 ILE A CA 1
ATOM 667 C C . ILE A 1 85 ? 12.856 4.905 -6.086 1.00 95.69 85 ILE A C 1
ATOM 669 O O . ILE A 1 85 ? 13.595 4.528 -7.001 1.00 95.69 85 ILE A O 1
ATOM 673 N N . ALA A 1 86 ? 11.958 4.098 -5.528 1.00 93.94 86 ALA A N 1
ATOM 674 C CA . ALA A 1 86 ? 11.672 2.762 -6.015 1.00 93.94 86 ALA A CA 1
ATOM 675 C C . ALA A 1 86 ? 10.564 2.825 -7.076 1.00 93.94 86 ALA A C 1
ATOM 677 O O . ALA A 1 86 ? 9.382 2.790 -6.743 1.00 93.94 86 ALA A O 1
ATOM 678 N N . ASN A 1 87 ? 10.950 2.830 -8.357 1.00 94.00 87 ASN A N 1
ATOM 679 C CA . ASN A 1 87 ? 10.014 2.879 -9.495 1.00 94.00 87 ASN A CA 1
ATOM 680 C C . ASN A 1 87 ? 8.894 1.830 -9.429 1.00 94.00 87 ASN A C 1
ATOM 682 O O . ASN A 1 87 ? 7.789 2.083 -9.891 1.00 94.00 87 ASN A O 1
ATOM 686 N N . GLY A 1 88 ? 9.151 0.672 -8.811 1.00 94.31 88 GLY A N 1
ATOM 687 C CA . GLY A 1 88 ? 8.138 -0.367 -8.639 1.00 94.31 88 GLY A CA 1
ATOM 688 C C . GLY A 1 88 ? 6.888 0.093 -7.881 1.00 94.31 88 GLY A C 1
ATOM 689 O O . GLY A 1 88 ? 5.803 -0.359 -8.219 1.00 94.31 88 GLY A O 1
ATOM 690 N N . VAL A 1 89 ? 7.029 1.015 -6.922 1.00 96.12 89 VAL A N 1
ATOM 691 C CA . VAL A 1 89 ? 5.896 1.580 -6.166 1.00 96.12 89 VAL A CA 1
ATOM 692 C C . VAL A 1 89 ? 5.099 2.562 -7.031 1.00 96.12 89 VAL A C 1
ATOM 694 O O . VAL A 1 89 ? 3.872 2.568 -6.997 1.00 96.12 89 VAL A O 1
ATOM 697 N N . LEU A 1 90 ? 5.778 3.347 -7.874 1.00 97.19 90 LEU A N 1
ATOM 698 C CA . LEU A 1 90 ? 5.119 4.232 -8.843 1.00 97.19 90 LEU A CA 1
ATOM 699 C C . LEU A 1 90 ? 4.366 3.435 -9.922 1.00 97.19 90 LEU A C 1
ATOM 701 O O . LEU A 1 90 ? 3.269 3.812 -10.328 1.00 97.19 90 LEU A O 1
ATOM 705 N N . GLU A 1 91 ? 4.926 2.304 -10.363 1.00 96.69 91 GLU A N 1
ATOM 706 C CA . GLU A 1 91 ? 4.241 1.366 -11.260 1.00 96.69 91 GLU A CA 1
ATOM 707 C C . GLU A 1 91 ? 2.981 0.784 -10.602 1.00 96.69 91 GLU A C 1
ATOM 709 O O . GLU A 1 91 ? 1.934 0.716 -11.243 1.00 96.69 91 GLU A O 1
ATOM 714 N N . GLU A 1 92 ? 3.053 0.404 -9.322 1.00 97.31 92 GLU A N 1
ATOM 715 C CA . GLU A 1 92 ? 1.895 -0.067 -8.549 1.00 97.31 92 GLU A CA 1
ATOM 716 C C . GLU A 1 92 ? 0.814 1.012 -8.434 1.00 97.31 92 GLU A C 1
ATOM 718 O O . GLU A 1 92 ? -0.363 0.713 -8.628 1.00 97.31 92 GLU A O 1
ATOM 723 N N . PHE A 1 93 ? 1.196 2.272 -8.215 1.00 97.31 93 PHE A N 1
ATOM 724 C CA . PHE A 1 93 ? 0.265 3.401 -8.220 1.00 97.31 93 PHE A CA 1
ATOM 725 C C . PHE A 1 93 ? -0.417 3.594 -9.576 1.00 97.31 93 PHE A C 1
ATOM 727 O O . PHE A 1 93 ? -1.640 3.726 -9.639 1.00 97.31 93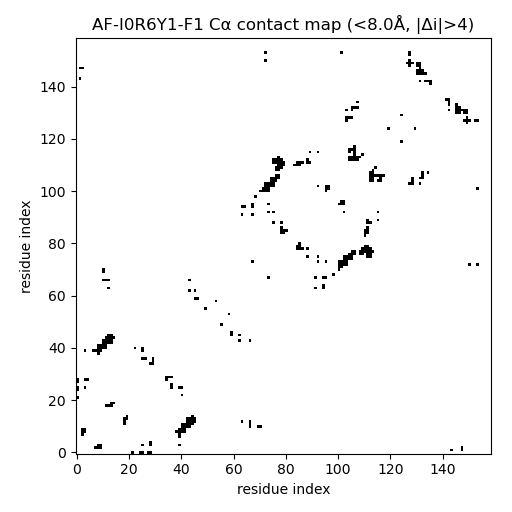 PHE A O 1
ATOM 734 N N . SER A 1 94 ? 0.346 3.556 -10.671 1.00 96.94 94 SER A N 1
ATOM 735 C CA . SER A 1 94 ? -0.214 3.681 -12.020 1.00 96.94 94 SER A CA 1
ATOM 736 C C . SER A 1 94 ? -1.228 2.577 -12.319 1.00 96.94 94 SER A C 1
ATOM 738 O O . SER A 1 94 ? -2.298 2.865 -12.850 1.00 96.94 94 SER A O 1
ATOM 740 N N . ILE A 1 95 ? -0.907 1.327 -11.972 1.00 97.25 95 ILE A N 1
ATOM 741 C CA . ILE A 1 95 ? -1.801 0.181 -12.186 1.00 97.25 95 ILE A CA 1
ATOM 742 C C . ILE A 1 95 ? -3.040 0.292 -11.287 1.00 97.25 95 ILE A C 1
ATOM 744 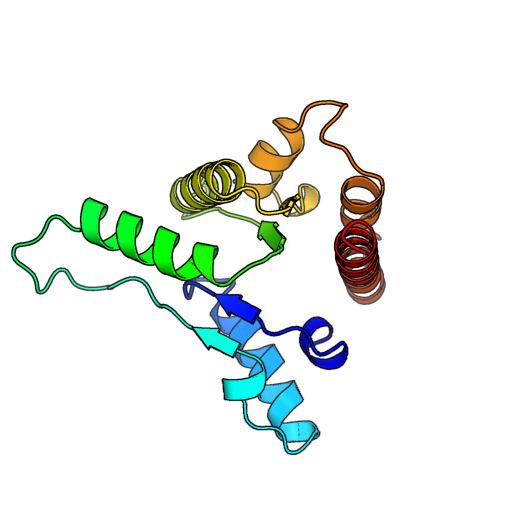O O . ILE A 1 95 ? -4.143 0.009 -11.741 1.00 97.25 95 ILE A O 1
ATOM 748 N N . SER A 1 96 ? -2.878 0.738 -10.037 1.00 96.56 96 SER A N 1
ATOM 749 C CA . SER A 1 96 ? -3.993 0.933 -9.100 1.00 96.56 96 SER A CA 1
ATOM 750 C C . SER A 1 96 ? -4.990 1.965 -9.631 1.00 96.56 96 SER A C 1
ATOM 752 O O . S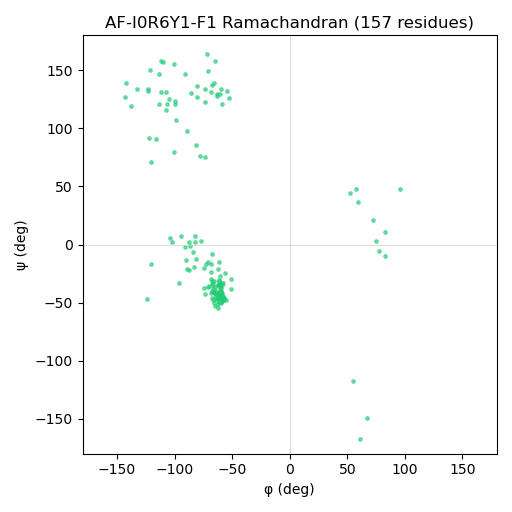ER A 1 96 ? -6.185 1.683 -9.676 1.00 96.56 96 SER A O 1
ATOM 754 N N . LYS A 1 97 ? -4.501 3.108 -10.140 1.00 94.31 97 LYS A N 1
ATOM 755 C CA . LYS A 1 97 ? -5.351 4.117 -10.794 1.00 94.31 97 LYS A CA 1
ATOM 756 C C . LYS A 1 97 ? -6.037 3.579 -12.049 1.00 94.31 97 LYS A C 1
ATOM 758 O O . LYS A 1 97 ? -7.230 3.795 -12.220 1.00 94.31 97 LYS A O 1
ATOM 763 N N . GLU A 1 98 ? -5.313 2.857 -12.907 1.00 95.44 98 GLU A N 1
ATOM 764 C CA . GLU A 1 98 ? -5.884 2.231 -14.113 1.00 95.44 98 GLU A CA 1
ATOM 765 C C . GLU A 1 98 ? -7.023 1.255 -13.770 1.00 95.44 98 GLU A C 1
ATOM 767 O O . GLU A 1 98 ? -8.002 1.153 -14.505 1.00 95.44 98 GLU A O 1
ATOM 772 N N . LYS A 1 99 ? -6.906 0.553 -12.639 1.00 94.88 99 LYS A N 1
ATOM 773 C CA . LYS A 1 99 ? -7.886 -0.424 -12.150 1.00 94.88 99 LYS A CA 1
ATOM 774 C C . LYS A 1 99 ? -9.010 0.190 -11.309 1.00 94.88 99 LYS A C 1
ATOM 776 O O . LYS A 1 99 ? -9.896 -0.549 -10.894 1.00 94.88 99 LYS A O 1
ATOM 781 N N . GLY A 1 100 ? -8.993 1.505 -11.083 1.00 92.69 100 GLY A N 1
ATOM 782 C CA . GLY A 1 100 ? -10.015 2.208 -10.307 1.00 92.69 100 GLY A CA 1
ATOM 783 C C . GLY A 1 100 ? -9.951 1.951 -8.800 1.00 92.69 100 GLY A C 1
ATOM 784 O O . GLY A 1 100 ? -10.956 2.132 -8.123 1.00 92.69 100 GLY A O 1
ATOM 785 N N . LEU A 1 101 ? -8.803 1.520 -8.269 1.00 93.31 101 LEU A N 1
ATOM 786 C CA . LEU A 1 101 ? -8.623 1.405 -6.822 1.00 93.31 101 LEU A CA 1
ATOM 787 C C . LEU A 1 101 ? -8.527 2.788 -6.186 1.00 93.31 101 LEU A C 1
ATOM 789 O O . LEU A 1 101 ? -7.945 3.715 -6.757 1.00 93.31 101 LEU A O 1
ATOM 793 N N . VAL A 1 102 ? -8.983 2.879 -4.940 1.00 92.31 102 VAL A N 1
ATOM 794 C CA . VAL A 1 102 ? -8.735 4.056 -4.112 1.00 92.31 102 VAL A CA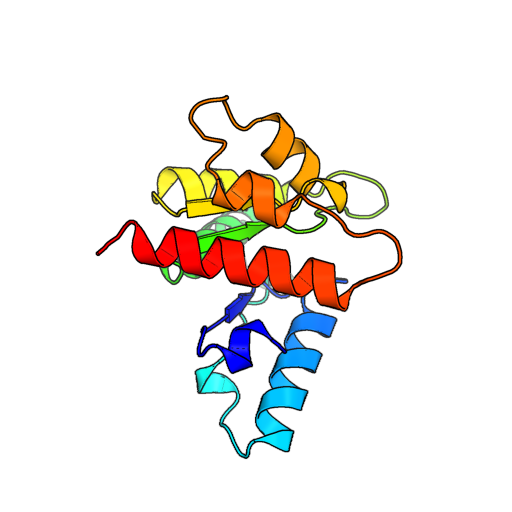 1
ATOM 795 C C . VAL A 1 102 ? -7.269 4.053 -3.672 1.00 92.31 102 VAL A C 1
ATOM 797 O O . VAL A 1 102 ? -6.784 3.103 -3.053 1.00 92.31 102 VAL A O 1
ATOM 800 N N . CYS A 1 103 ? -6.542 5.119 -3.996 1.00 94.00 103 CYS A N 1
ATOM 801 C CA . CYS A 1 103 ? -5.119 5.253 -3.696 1.00 94.00 103 CYS A CA 1
ATOM 802 C C . CYS A 1 103 ? -4.906 6.121 -2.449 1.00 94.00 103 CYS A C 1
ATOM 804 O O . CYS A 1 103 ? -5.258 7.297 -2.449 1.00 94.00 103 CYS A O 1
ATOM 806 N N . LEU A 1 104 ? -4.267 5.566 -1.416 1.00 95.56 104 LEU A N 1
ATOM 807 C CA . LEU A 1 104 ? -3.957 6.255 -0.163 1.00 95.56 104 LEU A CA 1
ATOM 808 C C . LEU A 1 104 ? -2.435 6.370 0.038 1.00 95.56 104 LEU A C 1
ATOM 810 O O . LEU A 1 104 ? -1.812 5.465 0.603 1.00 95.56 104 LEU A O 1
ATOM 814 N N . PRO A 1 105 ? -1.796 7.454 -0.428 1.00 96.25 105 PRO A N 1
ATOM 815 C CA . PRO A 1 105 ? -0.385 7.687 -0.159 1.00 96.25 105 PRO A CA 1
ATOM 816 C C . PRO A 1 105 ? -0.149 8.281 1.233 1.00 96.25 105 PRO A C 1
ATOM 818 O O . PRO A 1 105 ? -0.827 9.219 1.650 1.00 96.25 105 PRO A O 1
ATOM 821 N N . ILE A 1 106 ? 0.862 7.764 1.932 1.00 96.19 106 ILE A N 1
ATOM 822 C CA . ILE A 1 106 ? 1.341 8.278 3.219 1.00 96.19 106 ILE A CA 1
ATOM 823 C C . ILE A 1 106 ? 2.603 9.118 2.968 1.00 96.19 106 ILE A C 1
ATOM 825 O O . ILE A 1 106 ? 3.734 8.652 3.120 1.00 96.19 106 ILE A O 1
ATOM 829 N N . GLY A 1 107 ? 2.416 10.358 2.523 1.00 95.19 107 GLY A N 1
ATOM 830 C CA . GLY A 1 107 ? 3.464 11.230 1.991 1.00 95.19 107 GLY A CA 1
ATOM 831 C C . GLY A 1 107 ? 4.581 11.564 2.982 1.00 95.19 107 GLY A C 1
ATOM 832 O O . GLY A 1 107 ? 5.746 11.611 2.592 1.00 95.19 107 GLY A O 1
ATOM 833 N N . TYR A 1 108 ? 4.280 11.695 4.278 1.00 93.69 108 TYR A N 1
ATOM 834 C CA . TYR A 1 108 ? 5.307 11.982 5.295 1.00 93.69 108 TYR A CA 1
ATOM 835 C C . TYR A 1 108 ? 6.307 10.830 5.508 1.00 93.69 108 TYR A C 1
ATOM 837 O O . TYR A 1 108 ? 7.289 10.993 6.233 1.00 93.69 108 TYR A O 1
ATOM 845 N N . THR A 1 109 ? 6.067 9.655 4.911 1.00 94.06 109 THR A N 1
ATOM 846 C CA . THR A 1 109 ? 7.039 8.549 4.900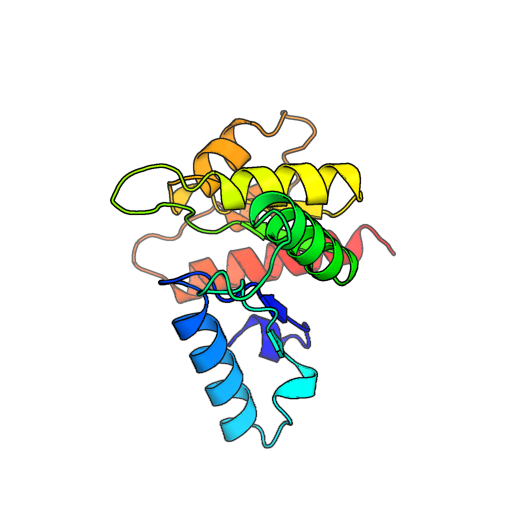 1.00 94.06 109 THR A CA 1
ATOM 847 C C . THR A 1 109 ? 8.102 8.692 3.810 1.00 94.06 109 THR A C 1
ATOM 849 O O . THR A 1 109 ? 8.994 7.850 3.722 1.00 94.06 109 THR A O 1
ATOM 852 N N . GLU A 1 110 ? 8.069 9.790 3.045 1.00 95.38 110 GLU A N 1
ATOM 853 C CA . GLU A 1 110 ? 9.032 10.126 1.993 1.00 95.38 110 GLU A CA 1
ATOM 854 C C . GLU A 1 110 ? 9.068 9.068 0.869 1.00 95.38 110 GLU A C 1
ATOM 856 O O . GLU A 1 110 ? 8.180 8.224 0.743 1.00 95.38 110 GLU A O 1
ATOM 861 N N . GLY A 1 111 ? 10.073 9.129 -0.008 1.00 96.31 111 GLY A N 1
ATOM 862 C CA . GLY A 1 111 ? 10.211 8.186 -1.119 1.00 96.31 111 GLY A CA 1
ATOM 863 C C . GLY A 1 111 ? 9.105 8.328 -2.171 1.00 96.31 111 GLY A C 1
ATOM 864 O O . GLY A 1 111 ? 8.580 9.416 -2.394 1.00 96.31 111 GLY A O 1
ATOM 865 N N . ALA A 1 112 ? 8.753 7.221 -2.828 1.00 97.38 112 ALA A N 1
ATOM 866 C CA . ALA A 1 112 ? 7.699 7.209 -3.842 1.00 97.38 112 ALA A CA 1
ATOM 867 C C . ALA A 1 112 ? 6.325 7.614 -3.280 1.00 97.38 112 ALA A C 1
ATOM 869 O O . ALA A 1 112 ? 5.535 8.218 -3.994 1.00 97.38 112 ALA A O 1
ATOM 870 N N . ALA A 1 113 ? 6.030 7.315 -2.010 1.00 97.31 113 ALA A N 1
ATOM 871 C CA . ALA A 1 113 ? 4.766 7.689 -1.376 1.00 97.31 113 ALA A CA 1
ATOM 872 C C . ALA A 1 113 ? 4.567 9.212 -1.353 1.00 97.31 113 ALA A C 1
ATOM 874 O O . ALA A 1 113 ? 3.455 9.686 -1.582 1.00 97.31 113 ALA A O 1
ATOM 875 N N . LYS A 1 114 ? 5.645 9.976 -1.146 1.00 96.88 114 LYS A N 1
ATOM 876 C CA . LYS A 1 114 ? 5.621 11.439 -1.231 1.00 96.88 114 LYS A CA 1
ATOM 877 C C . LYS A 1 114 ? 5.379 11.937 -2.646 1.00 96.88 114 LYS A C 1
ATOM 879 O O . LYS A 1 114 ? 4.510 12.776 -2.831 1.00 96.88 114 LYS A O 1
ATOM 884 N N . GLU A 1 115 ? 6.077 11.382 -3.635 1.00 96.88 115 GLU A N 1
ATOM 885 C CA . GLU A 1 115 ? 5.850 11.754 -5.039 1.00 96.88 115 GLU A CA 1
ATOM 886 C C . GLU A 1 115 ? 4.406 11.475 -5.465 1.00 96.88 115 GLU A C 1
ATOM 888 O O . GLU A 1 115 ? 3.787 12.284 -6.151 1.00 96.88 115 GLU A O 1
ATOM 893 N N . ILE A 1 116 ? 3.842 10.350 -5.015 1.00 96.56 116 ILE A N 1
ATOM 894 C CA . ILE A 1 116 ? 2.442 10.011 -5.260 1.00 96.56 116 ILE A CA 1
ATOM 895 C C . ILE A 1 116 ? 1.529 11.050 -4.607 1.00 96.56 116 ILE A C 1
ATOM 897 O O . ILE A 1 116 ? 0.671 11.591 -5.299 1.00 96.56 116 ILE A O 1
ATOM 901 N N . PHE A 1 117 ? 1.729 11.348 -3.320 1.00 95.69 117 PHE A N 1
ATOM 902 C CA . PHE A 1 117 ? 0.944 12.342 -2.583 1.00 95.69 117 PHE A CA 1
ATOM 903 C C . PHE A 1 117 ? 0.991 13.728 -3.244 1.00 95.69 117 PHE A C 1
ATOM 905 O O . PHE A 1 117 ? -0.050 14.331 -3.471 1.00 95.69 117 PHE A O 1
ATOM 912 N N . GLU A 1 118 ? 2.178 14.203 -3.627 1.00 93.62 118 GLU A N 1
ATOM 913 C CA . GLU A 1 118 ? 2.370 15.494 -4.304 1.00 93.62 118 GLU A CA 1
ATOM 914 C C . GLU A 1 118 ? 1.792 15.512 -5.730 1.00 93.62 118 GLU A C 1
ATOM 916 O O . GLU A 1 118 ? 1.462 16.578 -6.249 1.00 93.62 118 GLU A O 1
ATOM 921 N N . SER A 1 119 ? 1.648 14.344 -6.368 1.00 92.81 119 SER A N 1
ATOM 922 C CA . SER A 1 119 ? 1.028 14.212 -7.693 1.00 92.81 119 SER A CA 1
ATOM 923 C C . SER A 1 119 ? -0.503 14.189 -7.673 1.00 92.81 119 SER A C 1
ATOM 925 O O . SER A 1 119 ? -1.115 14.277 -8.742 1.00 92.81 119 SER A O 1
ATOM 927 N N . LEU A 1 120 ? -1.128 14.031 -6.499 1.00 87.88 120 LEU A N 1
ATOM 928 C CA . LEU A 1 120 ? -2.583 14.051 -6.370 1.00 87.88 120 LEU A CA 1
ATOM 929 C C . LEU A 1 120 ? -3.107 15.461 -6.658 1.00 87.88 120 LEU A C 1
ATOM 931 O O . LEU A 1 120 ? -2.605 16.455 -6.130 1.00 87.88 120 LEU A O 1
ATOM 935 N N . SER A 1 121 ? -4.123 15.561 -7.515 1.00 75.19 121 SER A N 1
ATOM 936 C CA . SER A 1 121 ? -4.776 16.842 -7.764 1.00 75.19 121 SER A CA 1
ATOM 937 C C . SER A 1 121 ? -5.621 17.259 -6.556 1.00 75.19 121 SER A C 1
ATOM 939 O O . SER A 1 121 ? -5.978 16.441 -5.711 1.00 75.19 121 SER A O 1
ATOM 941 N N . SER A 1 122 ? -6.016 18.532 -6.481 1.00 67.38 122 SER A N 1
ATOM 942 C CA . SER A 1 122 ? -6.913 19.019 -5.420 1.00 67.38 122 SER A CA 1
ATOM 943 C C . SER A 1 122 ? -8.240 18.249 -5.348 1.00 67.38 122 SER A C 1
ATOM 945 O O . SER A 1 122 ? -8.839 18.193 -4.282 1.00 67.38 122 SER A O 1
ATOM 947 N N . ASN A 1 123 ? -8.673 17.640 -6.458 1.00 62.81 123 ASN A N 1
ATOM 948 C CA . ASN A 1 123 ? -9.876 16.809 -6.529 1.00 62.81 123 ASN A CA 1
ATOM 949 C C . ASN A 1 123 ? -9.633 15.358 -6.076 1.00 62.81 123 ASN A C 1
ATOM 951 O O . ASN A 1 123 ? -10.591 14.669 -5.744 1.00 62.81 123 ASN A O 1
ATOM 955 N N . ASP A 1 124 ? -8.377 14.903 -6.053 1.00 65.19 124 ASP A N 1
ATOM 956 C CA . ASP A 1 124 ? -7.979 13.577 -5.558 1.00 65.19 124 ASP A CA 1
ATOM 957 C C . ASP A 1 124 ? -7.654 13.597 -4.050 1.00 65.19 124 ASP A C 1
ATOM 959 O O . ASP A 1 124 ? -7.552 12.548 -3.412 1.00 65.19 124 ASP A O 1
ATOM 963 N N . ASN A 1 125 ? -7.498 14.792 -3.465 1.00 65.44 125 ASN A N 1
ATOM 964 C CA . ASN A 1 125 ? -7.284 14.995 -2.033 1.00 65.44 125 ASN A CA 1
ATOM 965 C C . ASN A 1 125 ? -8.600 14.858 -1.262 1.00 65.44 125 ASN A C 1
ATOM 967 O O . ASN A 1 125 ? -9.198 15.843 -0.826 1.00 65.44 125 ASN A O 1
ATOM 971 N N . SER A 1 126 ? -9.043 13.615 -1.090 1.00 81.50 126 SER A N 1
ATOM 972 C CA . SER A 1 126 ? -10.169 13.295 -0.217 1.00 81.50 126 SER A CA 1
ATOM 973 C C . SER A 1 126 ? -9.846 13.596 1.251 1.00 81.50 126 SER A C 1
ATOM 975 O O . SER A 1 126 ? -8.684 13.617 1.672 1.00 81.50 126 SER A O 1
ATOM 977 N N . GLU A 1 127 ? -10.888 13.781 2.065 1.00 88.94 127 GLU A N 1
ATOM 978 C CA . GLU A 1 127 ? -10.769 13.926 3.523 1.00 88.94 127 GLU A CA 1
ATOM 979 C C . GLU A 1 127 ? -9.933 12.787 4.135 1.00 88.94 127 GLU A C 1
ATOM 981 O O . GLU A 1 127 ? -9.088 13.010 5.002 1.00 88.94 127 GLU A O 1
ATOM 986 N N . ALA A 1 128 ? -10.091 11.568 3.614 1.00 91.12 128 ALA A N 1
ATOM 987 C CA . ALA A 1 128 ? -9.315 10.408 4.026 1.00 91.12 128 ALA A CA 1
ATOM 988 C C . ALA A 1 128 ? -7.803 10.569 3.770 1.00 91.12 128 ALA A C 1
ATOM 990 O O . ALA A 1 128 ? -7.000 10.222 4.638 1.00 91.12 128 ALA A O 1
ATOM 991 N N . VAL A 1 129 ? -7.396 11.123 2.622 1.00 92.38 129 VAL A N 1
ATOM 992 C CA . VAL A 1 129 ? -5.976 11.384 2.318 1.00 92.38 129 VAL A CA 1
ATOM 993 C C . VAL A 1 129 ? -5.389 12.416 3.281 1.00 92.38 129 VAL A C 1
ATOM 995 O O . VAL A 1 129 ? -4.265 12.228 3.753 1.00 92.38 129 VAL A O 1
ATOM 998 N N . ILE A 1 130 ? -6.148 13.464 3.616 1.00 92.19 130 ILE A N 1
ATOM 999 C CA . ILE A 1 130 ? -5.730 14.490 4.582 1.00 92.19 130 ILE A CA 1
ATOM 1000 C C . ILE A 1 130 ? -5.519 13.852 5.955 1.00 92.19 130 ILE A C 1
ATOM 1002 O O . ILE A 1 130 ? -4.413 13.920 6.486 1.00 92.19 130 ILE A O 1
ATOM 1006 N N . ILE A 1 131 ? -6.532 13.150 6.476 1.00 93.69 131 ILE A N 1
ATOM 1007 C CA . ILE A 1 131 ? -6.476 12.496 7.790 1.00 93.69 131 ILE A CA 1
ATOM 1008 C C . ILE A 1 131 ? -5.277 11.550 7.871 1.00 93.69 131 ILE A C 1
ATOM 1010 O O . ILE A 1 131 ? -4.506 11.615 8.823 1.00 93.69 131 ILE A O 1
ATOM 1014 N N . ALA A 1 132 ? -5.068 10.694 6.866 1.00 93.94 132 ALA A N 1
ATOM 1015 C CA . ALA A 1 132 ? -3.953 9.748 6.875 1.00 93.94 132 ALA A CA 1
ATOM 1016 C C . ALA A 1 132 ? -2.571 10.418 6.898 1.00 93.94 132 ALA A C 1
ATOM 1018 O O . ALA A 1 132 ? -1.605 9.770 7.295 1.00 93.94 132 ALA A O 1
ATOM 1019 N N . ASN A 1 133 ? -2.472 11.684 6.478 1.00 93.50 133 ASN A N 1
ATOM 1020 C CA . ASN A 1 133 ? -1.232 12.456 6.435 1.00 93.50 133 ASN A CA 1
ATOM 1021 C C . ASN A 1 133 ? -1.081 13.458 7.593 1.00 93.50 133 ASN A C 1
ATOM 1023 O O . ASN A 1 133 ? -0.048 14.125 7.683 1.00 93.50 133 ASN A O 1
ATOM 1027 N N . GLU A 1 134 ? -2.033 13.512 8.530 1.00 91.31 134 GLU A N 1
ATOM 1028 C CA . GLU A 1 134 ? -1.897 14.217 9.810 1.00 91.31 134 GLU A CA 1
ATOM 1029 C C . GLU A 1 134 ? -0.968 13.435 10.753 1.00 91.31 134 GLU A C 1
ATOM 1031 O O . GLU A 1 134 ? -1.398 12.740 11.680 1.00 91.31 134 GLU A O 1
ATOM 1036 N N . LYS A 1 135 ? 0.338 13.511 10.482 1.00 82.06 135 LYS A N 1
ATOM 1037 C CA . LYS A 1 135 ? 1.374 12.888 11.307 1.00 82.06 135 LYS A CA 1
ATOM 1038 C C . LYS A 1 135 ? 1.379 13.507 12.706 1.00 82.06 135 LYS A C 1
ATOM 1040 O O . LYS A 1 135 ? 1.537 14.718 12.853 1.00 82.06 135 LYS A O 1
ATOM 1045 N N . VAL A 1 136 ? 1.304 12.662 13.734 1.00 85.19 136 VAL A N 1
ATOM 1046 C CA . VAL A 1 136 ? 1.485 13.081 15.130 1.00 85.19 136 VAL A CA 1
ATOM 1047 C C . VAL A 1 136 ? 2.917 12.762 15.548 1.00 85.19 136 VAL A C 1
ATOM 1049 O O . VAL A 1 136 ? 3.294 11.597 15.694 1.00 85.19 136 VAL A O 1
ATOM 1052 N N . ASP A 1 137 ? 3.749 13.794 15.688 1.00 82.38 137 ASP A N 1
ATOM 1053 C CA . ASP A 1 137 ? 5.166 13.621 16.006 1.00 82.38 137 ASP A CA 1
ATOM 1054 C C . ASP A 1 137 ? 5.370 12.903 17.346 1.00 82.38 137 ASP A C 1
ATOM 1056 O O . ASP A 1 137 ? 4.807 13.272 18.373 1.00 82.38 137 ASP A O 1
ATOM 1060 N N . GLY A 1 138 ? 6.199 11.857 17.328 1.00 80.69 138 GLY A N 1
ATOM 1061 C CA . GLY A 1 138 ? 6.495 11.039 18.506 1.00 80.69 138 GLY A CA 1
ATOM 1062 C C . GLY A 1 138 ? 5.408 10.026 18.884 1.00 80.69 138 GLY A C 1
ATOM 1063 O O . GLY A 1 138 ? 5.663 9.199 19.756 1.00 80.69 138 GLY A O 1
ATOM 1064 N N . ASP A 1 139 ? 4.248 10.022 18.213 1.00 86.06 139 ASP A N 1
ATOM 1065 C CA . ASP A 1 139 ? 3.146 9.096 18.494 1.00 86.06 139 ASP A CA 1
ATOM 1066 C C . ASP A 1 139 ? 2.753 8.265 17.260 1.00 86.06 139 ASP A C 1
ATOM 1068 O O . ASP A 1 139 ? 1.897 8.611 16.435 1.00 86.06 139 ASP A O 1
ATOM 1072 N N . ILE A 1 140 ? 3.388 7.097 17.164 1.00 84.88 140 ILE A N 1
ATOM 1073 C CA . ILE A 1 140 ? 3.111 6.096 16.128 1.00 84.88 140 ILE A CA 1
ATOM 1074 C C . ILE A 1 140 ? 1.697 5.522 16.281 1.00 84.88 140 ILE A C 1
ATOM 1076 O O . ILE A 1 140 ? 1.074 5.171 15.277 1.00 84.88 140 ILE A O 1
ATOM 1080 N N . SER A 1 141 ? 1.173 5.426 17.509 1.00 86.25 141 SER A N 1
ATOM 1081 C CA . SER A 1 141 ? -0.162 4.875 17.742 1.00 86.25 141 SER A CA 1
ATOM 1082 C C . SER A 1 141 ? -1.210 5.775 17.108 1.00 86.25 141 SER A C 1
ATOM 1084 O O . SER A 1 141 ? -1.971 5.302 16.264 1.00 86.25 141 SER A O 1
ATOM 1086 N N . SER A 1 142 ? -1.188 7.071 17.426 1.00 88.19 142 SER A N 1
ATOM 1087 C CA . SER A 1 142 ? -2.098 8.062 16.839 1.00 88.19 142 SER A CA 1
ATOM 1088 C C . SER A 1 142 ? -1.957 8.138 15.318 1.00 88.19 142 SER A C 1
ATOM 1090 O O . SER A 1 142 ? -2.952 8.140 14.595 1.00 88.19 142 SER A O 1
ATOM 1092 N N . THR A 1 143 ? -0.724 8.075 14.813 1.00 87.88 143 THR A N 1
ATOM 1093 C CA . THR A 1 143 ? -0.457 8.015 13.370 1.00 87.88 143 THR A CA 1
ATOM 1094 C C . THR A 1 143 ? -1.136 6.802 12.712 1.00 87.88 143 THR A C 1
ATOM 1096 O O . THR A 1 143 ? -1.798 6.926 11.682 1.00 87.88 143 THR A O 1
ATOM 1099 N N . ALA A 1 144 ? -1.049 5.621 13.328 1.00 89.00 144 ALA A N 1
ATOM 1100 C CA . ALA A 1 144 ? -1.732 4.431 12.831 1.00 89.00 144 ALA A CA 1
ATOM 1101 C C . ALA A 1 144 ? -3.268 4.537 12.936 1.00 89.00 144 ALA A C 1
ATOM 1103 O O . ALA A 1 144 ? -3.968 3.981 12.090 1.00 89.00 144 ALA A O 1
ATOM 1104 N N . GLU A 1 145 ? -3.814 5.249 13.932 1.00 91.88 145 GLU A N 1
ATOM 1105 C CA . GLU A 1 145 ? -5.264 5.506 14.022 1.00 91.88 145 GLU A CA 1
ATOM 1106 C C . GLU A 1 145 ? -5.773 6.308 12.848 1.00 91.88 145 GLU A C 1
ATOM 1108 O O . GLU A 1 145 ? -6.826 5.984 12.302 1.00 91.88 145 GLU A O 1
ATOM 1113 N N . ASN A 1 146 ? -5.027 7.332 12.457 1.00 93.44 146 ASN A N 1
ATOM 1114 C CA . ASN A 1 146 ? -5.399 8.203 11.358 1.00 93.44 146 ASN A CA 1
ATOM 1115 C C . ASN A 1 146 ? -5.459 7.434 10.033 1.00 93.44 146 ASN A C 1
ATOM 1117 O O . ASN A 1 146 ? -6.456 7.528 9.319 1.00 93.44 146 ASN A O 1
ATOM 1121 N N . ILE A 1 147 ? -4.487 6.557 9.766 1.00 93.56 147 ILE A N 1
ATOM 1122 C CA . ILE A 1 147 ? -4.523 5.668 8.592 1.00 93.56 147 ILE A CA 1
ATOM 1123 C C . ILE A 1 147 ? -5.760 4.756 8.627 1.00 93.56 147 ILE A C 1
ATOM 1125 O O . ILE A 1 147 ? -6.448 4.601 7.622 1.00 93.56 147 ILE A O 1
ATOM 1129 N N . ILE A 1 148 ? -6.097 4.172 9.781 1.00 93.56 148 ILE A N 1
ATOM 1130 C CA . ILE A 1 148 ? -7.278 3.300 9.904 1.00 93.56 148 ILE A CA 1
ATOM 1131 C C . ILE A 1 148 ? -8.576 4.084 9.696 1.00 93.56 148 ILE A C 1
ATOM 1133 O O . ILE A 1 148 ? -9.497 3.585 9.050 1.00 93.56 148 ILE A O 1
ATOM 1137 N N . LYS A 1 149 ? -8.673 5.300 10.245 1.00 93.19 149 LYS A N 1
ATOM 1138 C CA . LYS A 1 149 ? -9.824 6.188 10.035 1.00 93.19 149 LYS A CA 1
ATOM 1139 C C . LYS A 1 149 ? -9.993 6.500 8.550 1.00 93.19 149 LYS A C 1
ATOM 1141 O O . LYS A 1 149 ? -11.100 6.342 8.047 1.00 93.19 149 LYS A O 1
ATOM 1146 N N . ALA A 1 150 ? -8.909 6.840 7.856 1.00 93.88 150 ALA A N 1
ATOM 1147 C CA . ALA A 1 150 ? -8.915 7.092 6.419 1.00 93.88 150 ALA A CA 1
ATOM 1148 C C . ALA A 1 150 ? -9.404 5.880 5.612 1.00 93.88 150 ALA A C 1
ATOM 1150 O O . ALA A 1 150 ? -10.320 6.011 4.806 1.00 93.88 150 ALA A O 1
ATOM 1151 N N . VAL A 1 151 ? -8.876 4.683 5.894 1.00 93.00 151 VAL A N 1
ATOM 1152 C CA . VAL A 1 151 ? -9.325 3.436 5.246 1.00 93.00 151 VAL A CA 1
ATOM 1153 C C . VAL A 1 151 ? -10.819 3.184 5.494 1.00 93.00 151 VAL A C 1
ATOM 1155 O O . VAL A 1 151 ? -11.546 2.805 4.581 1.00 93.00 151 VAL A O 1
ATOM 1158 N N . ASN A 1 152 ? -11.312 3.427 6.713 1.00 91.25 152 ASN A N 1
ATOM 1159 C CA . ASN A 1 152 ? -12.735 3.270 7.026 1.00 91.25 152 ASN A CA 1
ATOM 1160 C C . ASN A 1 152 ? -13.628 4.288 6.299 1.00 91.25 152 ASN A C 1
ATOM 1162 O O . ASN A 1 152 ? -14.768 3.953 5.993 1.00 91.25 152 ASN A O 1
ATOM 1166 N N . LEU A 1 153 ? -13.154 5.520 6.082 1.00 90.44 153 LEU A N 1
ATOM 1167 C CA . LEU A 1 153 ? -13.887 6.538 5.322 1.00 90.44 153 LEU A CA 1
ATOM 1168 C C . LEU A 1 153 ? -14.000 6.129 3.854 1.00 90.44 153 LEU A C 1
ATOM 1170 O O . LEU A 1 153 ? -15.106 6.090 3.329 1.00 90.44 153 LEU A O 1
ATOM 1174 N N . MET A 1 154 ? -12.889 5.703 3.250 1.00 87.25 154 MET A N 1
ATOM 1175 C CA . MET A 1 154 ? -12.852 5.246 1.856 1.00 87.25 154 MET A CA 1
ATOM 1176 C C . MET A 1 154 ? -13.777 4.045 1.606 1.00 87.25 154 MET A C 1
ATOM 1178 O O . MET A 1 154 ? -14.455 3.999 0.593 1.00 87.25 154 MET A O 1
ATOM 1182 N N . ASN A 1 155 ? -13.893 3.108 2.555 1.00 82.38 155 ASN A N 1
ATOM 1183 C CA . ASN A 1 155 ? -14.829 1.978 2.430 1.00 82.38 155 ASN A CA 1
ATOM 1184 C C . ASN A 1 155 ? -16.313 2.354 2.605 1.00 82.38 155 ASN A C 1
ATOM 1186 O O . ASN A 1 155 ? -17.191 1.547 2.299 1.00 82.38 155 ASN A O 1
ATOM 1190 N N . LYS A 1 156 ? -16.623 3.525 3.175 1.00 70.81 156 LYS A N 1
ATOM 1191 C CA . LYS A 1 156 ? -18.009 3.982 3.360 1.00 70.81 156 LYS A CA 1
ATOM 1192 C C . LYS A 1 156 ? -18.551 4.734 2.152 1.00 70.81 156 LYS A C 1
ATOM 1194 O O . LYS A 1 156 ? -19.764 4.789 2.020 1.00 70.81 156 LYS A O 1
ATOM 1199 N N . GLU A 1 157 ? -17.686 5.291 1.308 1.00 56.03 157 GLU A N 1
ATOM 1200 C CA . GLU A 1 157 ? -18.089 6.007 0.089 1.00 56.03 157 GLU A CA 1
ATOM 1201 C C . GLU A 1 157 ? -18.635 5.066 -1.004 1.00 56.03 157 GLU A C 1
ATOM 1203 O O . GLU A 1 157 ? -19.332 5.525 -1.904 1.00 56.03 157 GLU A O 1
ATOM 1208 N N . ASP A 1 158 ? -18.400 3.753 -0.876 1.00 46.38 158 ASP A N 1
ATOM 1209 C CA . ASP A 1 158 ? -18.885 2.707 -1.790 1.00 46.38 158 ASP A CA 1
ATOM 1210 C C . ASP A 1 158 ? -20.215 2.035 -1.352 1.00 46.38 158 ASP A C 1
ATOM 1212 O O . ASP A 1 158 ? -20.632 1.048 -1.966 1.00 46.38 158 ASP A O 1
ATOM 1216 N N . ASN A 1 159 ? -20.888 2.535 -0.300 1.00 37.91 159 ASN A N 1
ATOM 1217 C CA . ASN A 1 159 ? -22.224 2.081 0.148 1.00 37.91 159 ASN A CA 1
ATOM 1218 C C . ASN A 1 159 ? -23.289 3.171 -0.010 1.00 37.91 159 ASN A C 1
ATOM 1220 O O . ASN A 1 159 ? -24.458 2.801 -0.270 1.00 37.91 159 ASN A O 1
#

Solvent-accessible surface area (backbone atoms only — not comparable to full-atom values): 9104 Å² total; per-residue (Å²): 66,73,59,52,76,72,69,42,66,45,76,44,53,56,49,88,93,50,33,64,58,52,51,49,33,44,47,52,43,18,63,78,68,77,47,64,53,75,75,37,44,49,78,56,63,68,82,91,64,90,87,59,97,62,61,64,66,59,54,52,52,50,52,49,50,63,55,49,74,76,47,66,64,48,76,36,67,27,32,58,53,94,94,35,68,28,63,69,52,52,51,49,51,53,51,32,55,76,70,69,32,49,76,42,41,30,29,91,57,33,49,32,10,25,56,51,43,72,67,49,49,85,88,67,60,42,73,36,46,53,44,36,52,59,72,45,88,97,33,69,68,62,29,53,49,29,41,51,51,18,54,56,48,61,66,54,79,82,111

Organism: NCBI:txid1095750

Nearest PDB structures (foldseek):
  7uxt-assembly1_A  TM=9.072E-01  e=2.695E-13  Streptococcus equi
  7uxs-assembly1_B  TM=8.862E-01  e=8.858E-08  Bacillus subtilis
  6lhx-assembly1_C  TM=8.347E-01  e=1.753E-06  Bacillus cereus MSX-D12
  6lhx-assembly1_B  TM=8.351E-01  e=4.473E-06  Bacillus cereus MSX-D12
  8bto-assembly1_A  TM=8.098E-01  e=3.979E-06  Bacillus cereus MSX-D12

pLDDT: mean 90.03, std 9.72, range [37.91, 97.81]

Sequence (159 aa):
MRLSEKGYHIINGYGRGVGEYLLSGVAEYCLINGKNILDYLTVMP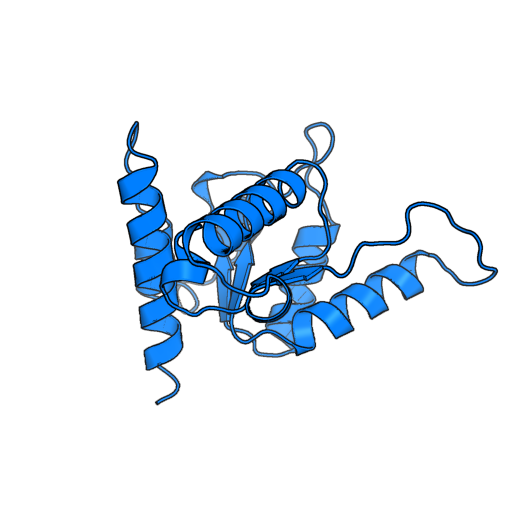FPQSNISHIDIGKLYKENRKQMIEKCGIAIFVFGNKNGKIANGVLEEFSISKEKGLVCLPIGYTEGAAKEIFESLSSNDNSEAVIIAN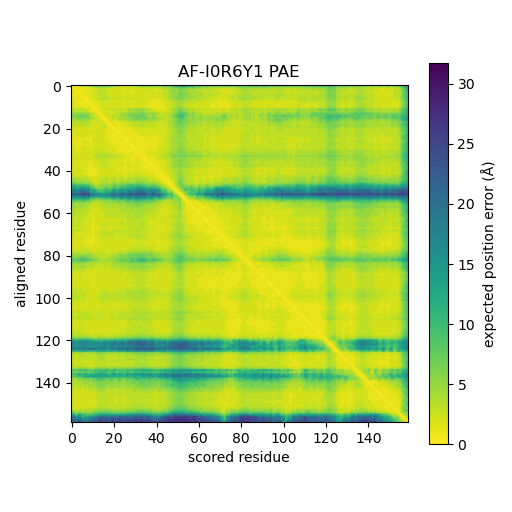EKVDGDISSTAENIIKAVNLMNKEDN

Foldseek 3Di:
DVCVVVQAADFEQCDPPPNVVVLVVLVVVCVVVVHDSNSRYDYQYQDPDCPDPDDSVVVLLVSLLVRLVVDQEAEAAAQDDPNAHNVSSVSSVVSNVVVVHLYAQQLVNPHVSVVSLVPQDPVSPDPLNVQLNPDDPPDPPSNVVSNVVSVVVSVVVVD

Secondary structure (DSSP, 8-state):
-HHHHTT--EEE---TTTHHHHHHHHHHHHHHHT--GGGTEEE-PPPSS--SSS-HHHHHHHHHHHHHTT-SEEEE---EETTEE-HHHHHHHHHHHHTTPEEEE-GGG-HHHHHHHHHS-TTT--HHHHHHH---TT-HHHHHHHHHHHHHHHTTTT-

Mean predicted aligned error: 4.71 Å